Protein AF-A0A7S4BZQ1-F1 (afdb_monomer_lite)

Secondary structure (DSSP, 8-state):
-----TTHHHHHHHHHSS---SSSS--EEEEE-STTSSHHHHHHHHHHHHHHTT--EEEEETT-SEEEEEEEETTEEEEEEEETT-HHHHHHHHH---TT-EEEEESSPPP--SSS-EEEE----HHHHHHHHHHTT-EEEEPPPPPHHHHHHHHHHH-TT--HHHHHHHHHHHHHTT-

pLDDT: mean 84.88, std 12.99, range [33.81, 98.12]

Organism: Chrysotila carterae (NCBI:txid13221)

Radius of gyration: 17.88 Å; chains: 1; bounding box: 52×34×51 Å

InterPro domains:
  IPR027417 P-loop containing nucleoside triphosphate hydrolase [SSF52540] (25-108)
  IPR052980 Crinkler effector [PTHR33129] (2-179)

Foldseek 3Di:
DADDAPVLVVLLCCQPVPPQPPDQFGAEAEEEEDPPQCLVSSLVVNVVVCVVVQAWEFEEEPPDQWTWIWGDDDPDIDIDIDGPPDPVSLCCQAPPQGPPYEYEYEQDADDDHGHHYYYYYHYPDVVRCVCCCVVRVHHYDYDDHGDPVNVVVVCCVPPVPQDPVNVVVVVVVVVVVVD

Sequence (179 aa):
LLFVRDCYPPLLRRMLDSPRSSQARPASYFLTGTPGIGKTAFGLYFVCVLLAQKRSVLYQRAKMESSWLLCWEGDQAKAYEYISGSTEWRRLVNNFLDEGAWYIVDSIEPISCKYLPVLMISSPDPDISKDWVKQYSARELWMPMPSVEDLKVLKEFVSPGLTKADFDTRQDWAGASAR

Structure (mmCIF, N/CA/C/O backbone):
data_AF-A0A7S4BZQ1-F1
#
_entry.id   AF-A0A7S4BZQ1-F1
#
loop_
_atom_site.group_PDB
_atom_site.id
_atom_site.type_symbol
_atom_site.label_atom_id
_atom_site.label_alt_id
_atom_site.label_comp_id
_atom_site.label_asym_id
_atom_site.label_entity_id
_atom_site.label_seq_id
_atom_site.pdbx_PDB_ins_code
_atom_site.Cartn_x
_atom_site.Cartn_y
_atom_site.Cartn_z
_atom_site.occupancy
_atom_site.B_iso_or_equiv
_atom_site.auth_seq_id
_atom_site.auth_comp_id
_atom_site.auth_asym_id
_atom_site.auth_atom_id
_atom_site.pdbx_PDB_model_num
ATOM 1 N N . LEU A 1 1 ? -3.228 3.648 -16.821 1.00 67.69 1 LEU A N 1
ATOM 2 C CA . LEU A 1 1 ? -2.875 2.261 -17.200 1.00 67.69 1 LEU A CA 1
ATOM 3 C C . LEU A 1 1 ? -1.875 1.736 -16.176 1.00 67.69 1 LEU A C 1
ATOM 5 O O . LEU A 1 1 ? -0.969 2.486 -15.833 1.00 67.69 1 LEU A O 1
ATOM 9 N N . LEU A 1 2 ? -2.048 0.515 -15.670 1.00 84.12 2 LEU A N 1
ATOM 10 C CA . LEU A 1 2 ? -1.120 -0.114 -14.727 1.00 84.12 2 LEU A CA 1
ATOM 11 C C . LEU A 1 2 ? -0.588 -1.408 -15.346 1.00 84.12 2 LEU A C 1
ATOM 13 O O . LEU A 1 2 ? -1.378 -2.290 -15.671 1.00 84.12 2 LEU A O 1
ATOM 17 N N . PHE A 1 3 ? 0.729 -1.509 -15.526 1.00 88.44 3 PHE A N 1
ATOM 18 C CA . PHE A 1 3 ? 1.369 -2.734 -16.002 1.00 88.44 3 PHE A CA 1
ATOM 19 C C . PHE A 1 3 ? 1.536 -3.707 -14.831 1.00 88.44 3 PHE A C 1
ATOM 21 O O . PHE A 1 3 ? 2.239 -3.405 -13.864 1.00 88.44 3 PHE A O 1
ATOM 28 N N . VAL A 1 4 ? 0.857 -4.852 -14.897 1.00 91.25 4 VAL A N 1
ATOM 29 C CA . VAL A 1 4 ? 0.931 -5.892 -13.867 1.00 91.25 4 VAL A CA 1
ATOM 30 C C . VAL A 1 4 ? 2.097 -6.811 -14.202 1.00 91.25 4 VAL A C 1
ATOM 32 O O . VAL A 1 4 ? 2.031 -7.556 -15.172 1.00 91.25 4 VAL A O 1
ATOM 35 N N . ARG A 1 5 ? 3.159 -6.742 -13.397 1.00 91.88 5 ARG A N 1
ATOM 36 C CA . ARG A 1 5 ? 4.340 -7.600 -13.551 1.00 91.88 5 ARG A CA 1
ATOM 37 C C . ARG A 1 5 ? 4.051 -9.010 -13.051 1.00 91.88 5 ARG A C 1
ATOM 39 O O . ARG A 1 5 ? 3.289 -9.178 -12.095 1.00 91.88 5 ARG A O 1
ATOM 46 N N . ASP A 1 6 ? 4.759 -9.999 -13.584 1.00 91.19 6 ASP A N 1
ATOM 47 C CA . ASP A 1 6 ? 4.598 -11.410 -13.193 1.00 91.19 6 ASP A CA 1
ATOM 48 C C . ASP A 1 6 ? 4.834 -11.658 -11.694 1.00 91.19 6 ASP A C 1
ATOM 50 O O . ASP A 1 6 ? 4.264 -12.571 -11.094 1.00 91.19 6 ASP A O 1
ATOM 54 N N . CYS A 1 7 ? 5.642 -10.813 -11.046 1.00 92.25 7 CYS A N 1
ATOM 55 C CA . CYS A 1 7 ? 5.894 -10.905 -9.611 1.00 92.25 7 CYS A CA 1
ATOM 56 C C . CYS A 1 7 ? 4.752 -10.356 -8.737 1.00 92.25 7 CYS A C 1
ATOM 58 O O . CYS A 1 7 ? 4.714 -10.661 -7.542 1.00 92.25 7 CYS A O 1
ATOM 60 N N . TYR A 1 8 ? 3.807 -9.584 -9.290 1.00 95.00 8 TYR A N 1
ATOM 61 C CA . TYR A 1 8 ? 2.749 -8.937 -8.507 1.00 95.00 8 TYR A CA 1
ATOM 62 C C . TYR A 1 8 ? 1.759 -9.950 -7.906 1.00 95.00 8 TYR A C 1
ATOM 64 O O . TYR A 1 8 ? 1.552 -9.904 -6.690 1.00 95.00 8 TYR A O 1
ATOM 72 N N . PRO A 1 9 ? 1.162 -10.897 -8.664 1.00 95.00 9 PRO A N 1
ATOM 73 C CA . PRO A 1 9 ? 0.210 -11.843 -8.079 1.00 95.00 9 PRO A CA 1
ATOM 74 C C . PRO A 1 9 ? 0.811 -12.745 -6.983 1.00 95.00 9 PRO A C 1
ATOM 76 O O . PRO A 1 9 ? 0.173 -12.889 -5.938 1.00 95.00 9 PRO A O 1
ATOM 79 N N . PRO A 1 10 ? 2.026 -13.314 -7.131 1.00 94.44 10 PRO A N 1
ATOM 80 C CA . PRO A 1 10 ? 2.665 -14.071 -6.053 1.00 94.44 10 PRO A CA 1
ATOM 81 C C . PRO A 1 10 ? 2.939 -13.240 -4.792 1.00 94.44 10 PRO A C 1
ATOM 83 O O . PRO A 1 10 ? 2.713 -13.728 -3.684 1.00 94.44 10 PRO A O 1
ATOM 86 N N . LEU A 1 11 ? 3.400 -11.989 -4.936 1.00 93.75 11 LEU A N 1
ATOM 87 C CA . LEU A 1 11 ? 3.629 -11.084 -3.800 1.00 93.75 11 LEU A CA 1
ATOM 88 C C . LEU A 1 11 ? 2.327 -10.755 -3.067 1.00 93.75 11 LEU A C 1
ATOM 90 O O . LEU A 1 11 ? 2.273 -10.808 -1.840 1.00 93.75 11 LEU A O 1
ATOM 94 N N . LEU A 1 12 ? 1.268 -10.470 -3.823 1.00 95.06 12 LEU A N 1
ATOM 95 C CA . LEU A 1 12 ? -0.062 -10.211 -3.286 1.00 95.06 12 LEU A CA 1
ATOM 96 C C . LEU A 1 12 ? -0.599 -11.410 -2.491 1.00 95.06 12 LEU A C 1
ATOM 98 O O . LEU A 1 12 ? -1.056 -11.235 -1.361 1.00 95.06 12 LEU A O 1
ATOM 102 N N . ARG A 1 13 ? -0.507 -12.625 -3.049 1.00 93.31 13 ARG A N 1
ATOM 103 C CA . ARG A 1 13 ? -0.946 -13.862 -2.376 1.00 93.31 13 ARG A CA 1
ATOM 104 C C . ARG A 1 13 ? -0.258 -14.053 -1.032 1.00 93.31 13 ARG A C 1
ATOM 106 O O . ARG A 1 13 ? -0.924 -14.311 -0.039 1.00 93.31 13 ARG A O 1
ATOM 113 N N . ARG A 1 14 ? 1.057 -13.811 -0.950 1.00 90.94 14 ARG A N 1
ATOM 114 C CA . ARG A 1 14 ? 1.789 -13.884 0.329 1.00 90.94 14 ARG A CA 1
ATOM 115 C C . ARG A 1 14 ? 1.206 -12.966 1.407 1.00 90.94 14 ARG A C 1
ATOM 117 O O . ARG A 1 14 ? 1.251 -13.327 2.581 1.00 90.94 14 ARG A O 1
ATOM 124 N N . MET A 1 15 ? 0.669 -11.806 1.035 1.00 91.62 15 MET A N 1
ATOM 125 C CA . MET A 1 15 ? 0.069 -10.870 1.990 1.00 91.62 15 MET A CA 1
ATOM 126 C C . MET A 1 15 ? -1.374 -11.222 2.358 1.00 91.62 15 MET A C 1
ATOM 128 O O . MET A 1 15 ? -1.762 -11.054 3.514 1.00 91.62 15 MET A O 1
ATOM 132 N N . LEU A 1 16 ? -2.162 -11.701 1.393 1.00 89.88 16 LEU A N 1
ATOM 133 C CA . LEU A 1 16 ? -3.579 -12.015 1.589 1.00 89.88 16 LEU A CA 1
ATOM 134 C C . LEU A 1 16 ? -3.817 -13.386 2.233 1.00 89.88 16 LEU A C 1
ATOM 136 O O . LEU A 1 16 ? -4.689 -13.501 3.089 1.00 89.88 16 LEU A O 1
ATOM 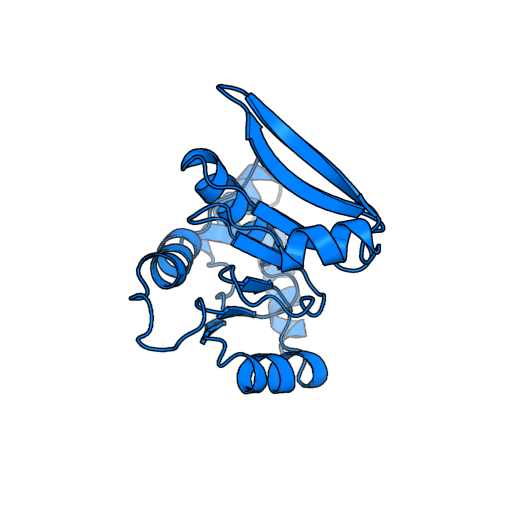140 N N . ASP A 1 17 ? -3.024 -14.391 1.862 1.00 84.19 17 ASP A N 1
ATOM 141 C CA . ASP A 1 17 ? -3.198 -15.788 2.291 1.00 84.19 17 ASP A CA 1
ATOM 142 C C . ASP A 1 17 ? -2.488 -16.085 3.617 1.00 84.19 17 ASP A C 1
ATOM 144 O O . ASP A 1 17 ? -2.544 -17.197 4.143 1.00 84.19 17 ASP A O 1
ATOM 148 N N . SER A 1 18 ? -1.776 -15.100 4.163 1.00 68.00 18 SER A N 1
ATOM 149 C CA . SER A 1 18 ? -1.100 -15.255 5.440 1.00 68.00 18 SER A CA 1
ATOM 150 C C . SER A 1 18 ? -2.133 -15.540 6.532 1.00 68.00 18 SER A C 1
ATOM 152 O O . SER A 1 18 ? -3.005 -14.697 6.762 1.00 68.00 18 SER A O 1
ATOM 154 N N . PRO A 1 19 ? -2.045 -16.694 7.226 1.00 55.91 19 PRO A N 1
ATOM 155 C CA . PRO A 1 19 ? -2.996 -17.031 8.273 1.00 55.91 19 PRO A CA 1
ATOM 156 C C . PRO A 1 19 ? -3.016 -15.899 9.293 1.00 55.91 19 PRO A C 1
ATOM 158 O O . PRO A 1 19 ? -1.947 -15.375 9.633 1.00 55.91 19 PRO A O 1
ATOM 161 N N . ARG A 1 20 ? -4.222 -15.516 9.753 1.00 54.91 20 ARG A N 1
ATOM 162 C CA . ARG A 1 20 ? -4.390 -14.605 10.893 1.00 54.91 20 ARG A CA 1
ATOM 163 C C . ARG A 1 20 ? -3.497 -15.164 11.996 1.00 54.91 20 ARG A C 1
ATOM 165 O O . ARG A 1 20 ? -3.758 -16.239 12.528 1.00 54.91 20 ARG A O 1
ATOM 172 N N . SER A 1 21 ? -2.366 -14.501 12.208 1.00 50.88 21 SER A N 1
ATOM 173 C CA . SER A 1 21 ? -1.374 -14.901 13.191 1.00 50.88 21 SER A CA 1
ATOM 174 C C . SER A 1 21 ? -2.099 -15.051 14.525 1.00 50.88 21 SER A C 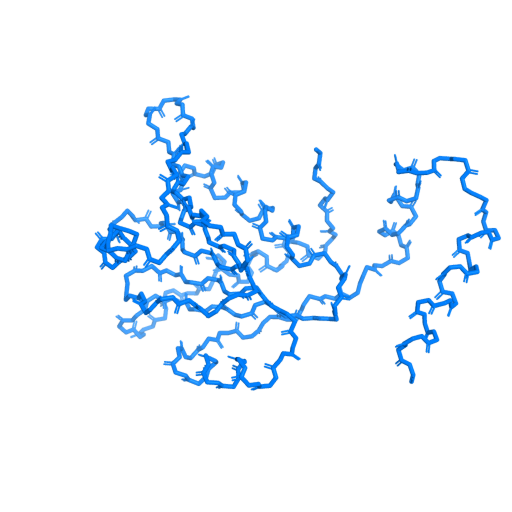1
ATOM 176 O O . SER A 1 21 ? -2.960 -14.236 14.844 1.00 50.88 21 SER A O 1
ATOM 178 N N . SER A 1 22 ? -1.762 -16.068 15.318 1.00 48.97 22 SER A N 1
ATOM 179 C CA . SER A 1 22 ? -2.248 -16.203 16.699 1.00 48.97 22 SER A CA 1
ATOM 180 C C . SER A 1 22 ? -1.817 -15.032 17.600 1.00 48.97 22 SER A C 1
ATOM 182 O O . SER A 1 22 ? -2.128 -15.008 18.789 1.00 48.97 22 SER A O 1
ATOM 184 N N . GLN A 1 23 ? -1.074 -14.064 17.056 1.00 54.75 23 GLN A N 1
ATOM 185 C CA . GLN A 1 23 ? -0.770 -12.795 17.690 1.00 54.75 23 GLN A CA 1
ATOM 186 C C . GLN A 1 23 ? -2.020 -11.916 17.788 1.00 54.75 23 GLN A C 1
ATOM 188 O O . GLN A 1 23 ? -2.825 -11.816 16.869 1.00 54.75 23 GLN A O 1
ATOM 193 N N . ALA A 1 24 ? -2.118 -11.177 18.889 1.00 63.28 24 ALA A N 1
ATOM 194 C CA . ALA A 1 24 ? -3.191 -10.224 19.165 1.00 63.28 24 ALA A CA 1
ATOM 195 C C . ALA A 1 24 ? -3.249 -9.010 18.203 1.00 63.28 24 ALA A C 1
ATOM 197 O O . ALA A 1 24 ? -3.999 -8.072 18.464 1.00 63.28 24 ALA A O 1
ATOM 198 N N . ARG A 1 25 ? -2.435 -8.975 17.135 1.00 70.81 25 ARG A N 1
ATOM 199 C CA . ARG A 1 25 ? -2.330 -7.853 16.192 1.00 70.81 25 ARG A CA 1
ATOM 200 C C . ARG A 1 25 ? -2.436 -8.322 14.733 1.00 70.81 25 ARG A C 1
ATOM 202 O O . ARG A 1 25 ? -1.950 -9.409 14.417 1.00 70.81 25 ARG A O 1
ATOM 209 N N . PRO A 1 26 ? -3.020 -7.500 13.843 1.00 81.75 26 PRO A N 1
ATOM 210 C CA . PRO A 1 26 ? -3.008 -7.736 12.401 1.00 81.75 26 PRO A CA 1
ATOM 211 C C . PRO A 1 26 ? -1.588 -7.849 11.830 1.00 81.75 26 PRO A C 1
ATOM 213 O O . PRO A 1 26 ? -0.629 -7.338 12.405 1.00 81.75 26 PRO A O 1
ATOM 216 N N . ALA A 1 27 ? -1.458 -8.502 10.673 1.00 87.25 27 ALA A N 1
ATOM 217 C CA . ALA A 1 27 ? -0.170 -8.694 10.013 1.00 87.25 27 ALA A CA 1
ATOM 218 C C . ALA A 1 27 ? 0.398 -7.380 9.446 1.00 87.25 27 ALA A C 1
ATOM 220 O O . ALA A 1 27 ? -0.307 -6.636 8.765 1.00 87.25 27 ALA A O 1
ATOM 221 N N . SER A 1 28 ? 1.695 -7.155 9.657 1.00 90.06 28 SER A N 1
ATOM 222 C CA . SER A 1 28 ? 2.451 -6.059 9.047 1.00 90.06 28 SER A CA 1
ATOM 223 C C . SER A 1 28 ? 3.424 -6.591 8.000 1.00 90.06 28 SER A C 1
ATOM 225 O O . SER A 1 28 ? 4.027 -7.652 8.181 1.00 90.06 28 SER A O 1
ATOM 227 N N . TYR A 1 29 ? 3.609 -5.837 6.922 1.00 92.88 29 TYR A N 1
ATOM 228 C CA . TYR A 1 29 ? 4.484 -6.178 5.806 1.00 92.88 29 TYR A CA 1
ATOM 229 C C . TYR A 1 29 ? 5.404 -5.015 5.470 1.00 92.88 29 TYR A C 1
ATOM 231 O O . TYR A 1 29 ? 5.009 -3.850 5.540 1.00 92.88 29 TYR A O 1
ATOM 239 N N . PHE A 1 30 ? 6.622 -5.351 5.063 1.00 93.06 30 PHE A N 1
ATOM 240 C CA . PHE A 1 30 ? 7.578 -4.405 4.510 1.00 93.06 30 PHE A CA 1
ATOM 241 C C . PHE A 1 30 ? 7.970 -4.860 3.107 1.00 93.06 30 PHE A C 1
ATOM 243 O O . PHE A 1 30 ? 8.680 -5.849 2.952 1.00 93.06 30 PHE A O 1
ATOM 250 N N . LEU A 1 31 ? 7.480 -4.167 2.080 1.00 94.00 31 LEU A N 1
ATOM 251 C CA . LEU A 1 31 ? 7.864 -4.411 0.696 1.00 94.00 31 LEU A CA 1
ATOM 252 C C . LEU A 1 31 ? 9.050 -3.528 0.321 1.00 94.00 31 LEU A C 1
ATOM 254 O O . LEU A 1 31 ? 8.934 -2.303 0.232 1.00 94.00 31 LEU A O 1
ATOM 258 N N . THR A 1 32 ? 10.164 -4.181 0.024 1.00 93.12 32 THR A N 1
ATOM 259 C CA . THR A 1 32 ? 11.429 -3.536 -0.311 1.00 93.12 32 THR A CA 1
ATOM 260 C C . THR A 1 32 ? 12.046 -4.108 -1.584 1.00 93.12 32 THR A C 1
ATOM 262 O O . THR A 1 32 ? 11.487 -4.988 -2.233 1.00 93.12 32 THR A O 1
ATOM 265 N N . GLY A 1 33 ? 13.155 -3.524 -2.018 1.00 90.06 33 GLY A N 1
ATOM 266 C CA . GLY A 1 33 ? 13.855 -3.860 -3.252 1.00 90.06 33 GLY A CA 1
ATOM 267 C C . GLY A 1 33 ? 14.650 -2.677 -3.788 1.00 90.06 33 GLY A C 1
ATOM 268 O O . GLY A 1 33 ? 14.502 -1.552 -3.297 1.00 90.06 33 GLY A O 1
ATOM 269 N N . THR A 1 34 ? 15.450 -2.898 -4.829 1.00 88.81 34 THR A N 1
ATOM 270 C CA . THR A 1 34 ? 16.288 -1.861 -5.455 1.00 88.81 34 THR A CA 1
ATOM 271 C C . THR A 1 34 ? 15.483 -0.582 -5.758 1.00 88.81 34 THR A C 1
ATOM 273 O O . THR A 1 34 ? 14.307 -0.656 -6.131 1.00 88.81 34 THR A O 1
ATOM 276 N N . PRO A 1 35 ? 16.027 0.628 -5.557 1.00 85.56 35 PRO A N 1
ATOM 277 C CA . PRO A 1 35 ? 15.354 1.858 -5.974 1.00 85.56 35 PRO A CA 1
ATOM 278 C C . PRO A 1 35 ? 14.933 1.814 -7.455 1.00 85.56 35 PRO A C 1
ATOM 280 O O . PRO A 1 35 ? 15.627 1.247 -8.289 1.00 85.56 35 PRO A O 1
ATOM 283 N N . GLY A 1 36 ? 13.767 2.376 -7.789 1.00 83.56 36 GLY A N 1
ATOM 284 C CA . GLY A 1 36 ? 13.308 2.492 -9.184 1.00 83.56 36 GLY A CA 1
ATOM 285 C C . GLY A 1 36 ? 12.638 1.258 -9.811 1.00 83.56 36 GLY A C 1
ATOM 286 O O . GLY A 1 36 ? 12.082 1.371 -10.895 1.00 83.56 36 GLY A O 1
ATOM 287 N N . ILE A 1 37 ? 12.574 0.105 -9.138 1.00 88.00 37 ILE A N 1
ATOM 288 C CA . ILE A 1 37 ? 12.015 -1.137 -9.725 1.00 88.00 37 ILE A CA 1
ATOM 289 C C . ILE A 1 37 ? 10.476 -1.196 -9.828 1.00 88.00 37 ILE A C 1
ATOM 291 O O . ILE A 1 37 ? 9.919 -2.227 -10.205 1.00 88.00 37 ILE A O 1
ATOM 295 N N . GLY A 1 38 ? 9.766 -0.134 -9.432 1.00 89.31 38 GLY A N 1
ATOM 296 C CA . GLY A 1 38 ? 8.298 -0.069 -9.491 1.00 89.31 38 GLY A CA 1
ATOM 297 C C . GLY A 1 38 ? 7.550 -0.539 -8.234 1.00 89.31 38 GLY A C 1
ATOM 298 O O . GLY A 1 38 ? 6.439 -1.049 -8.348 1.00 89.31 38 GLY A O 1
ATOM 299 N N . LYS A 1 39 ? 8.126 -0.389 -7.031 1.00 93.56 39 LYS A N 1
ATOM 300 C CA . LYS A 1 39 ? 7.464 -0.779 -5.765 1.00 93.56 39 LYS A CA 1
ATOM 301 C C . LYS A 1 39 ? 6.172 0.011 -5.512 1.00 93.56 39 LYS A C 1
ATOM 303 O O . LYS A 1 39 ? 5.150 -0.573 -5.175 1.00 93.56 39 LYS A O 1
ATOM 308 N N . THR A 1 40 ? 6.186 1.321 -5.763 1.00 93.62 40 THR A N 1
ATOM 309 C CA . THR A 1 40 ? 4.983 2.170 -5.705 1.00 93.62 40 THR A CA 1
ATOM 310 C C . THR A 1 40 ? 3.895 1.680 -6.665 1.00 93.62 40 THR A C 1
ATOM 312 O O . THR A 1 40 ? 2.725 1.653 -6.299 1.00 93.62 40 THR A O 1
ATOM 315 N N . ALA A 1 41 ? 4.262 1.228 -7.872 1.00 94.44 41 ALA A N 1
ATOM 316 C CA . ALA A 1 41 ? 3.300 0.681 -8.830 1.00 94.44 41 ALA A CA 1
ATOM 317 C C . ALA A 1 41 ? 2.653 -0.617 -8.317 1.00 94.44 41 ALA A C 1
ATOM 319 O O . ALA A 1 41 ? 1.447 -0.792 -8.472 1.00 94.44 41 ALA A O 1
ATOM 320 N N . PHE A 1 42 ? 3.411 -1.472 -7.621 1.00 95.81 42 PHE A N 1
ATOM 321 C CA . PHE A 1 42 ? 2.835 -2.609 -6.901 1.00 95.81 42 PHE A CA 1
ATOM 322 C C . PHE A 1 42 ? 1.883 -2.161 -5.780 1.00 95.81 42 PHE A C 1
ATOM 324 O O . PHE A 1 42 ? 0.812 -2.739 -5.619 1.00 95.81 42 PHE A O 1
ATOM 331 N N . GLY A 1 43 ? 2.238 -1.118 -5.023 1.00 96.25 43 GLY A N 1
ATOM 332 C CA . GLY A 1 43 ? 1.353 -0.535 -4.012 1.00 96.25 43 GLY A CA 1
ATOM 333 C C . GLY A 1 43 ? 0.001 -0.137 -4.593 1.00 96.25 43 GLY A C 1
ATOM 334 O O . GLY A 1 43 ? -1.035 -0.569 -4.098 1.00 96.25 43 GLY A O 1
ATOM 335 N N . LEU A 1 44 ? 0.009 0.600 -5.706 1.00 95.94 44 LEU A N 1
ATOM 336 C CA . LEU A 1 44 ? -1.211 0.984 -6.422 1.00 95.94 44 LEU A CA 1
ATOM 337 C C . LEU A 1 44 ? -1.964 -0.226 -6.998 1.00 95.94 44 LEU A C 1
ATOM 339 O O . LEU A 1 44 ? -3.189 -0.264 -6.923 1.00 95.94 44 LEU A O 1
ATOM 343 N N . TYR A 1 45 ? -1.255 -1.237 -7.514 1.00 97.06 45 TYR A N 1
ATOM 344 C CA . TYR A 1 45 ? -1.866 -2.510 -7.920 1.00 97.06 45 TYR A CA 1
ATOM 345 C C . TYR A 1 45 ? -2.638 -3.144 -6.763 1.00 97.06 45 TYR A C 1
ATOM 347 O O . TYR A 1 45 ? -3.788 -3.550 -6.931 1.00 97.06 45 TYR A O 1
ATOM 355 N N . PHE A 1 46 ? -2.036 -3.176 -5.575 1.00 97.50 46 PHE A N 1
ATOM 356 C CA . PHE A 1 46 ? -2.681 -3.732 -4.399 1.00 97.50 46 PHE A CA 1
ATOM 357 C C . PHE A 1 46 ? -3.913 -2.918 -3.983 1.00 97.50 46 PHE A C 1
ATOM 359 O O . PHE A 1 46 ? -4.963 -3.508 -3.733 1.00 97.50 46 PHE A O 1
ATOM 366 N N . VAL A 1 47 ? -3.835 -1.582 -4.008 1.00 97.25 47 VAL A N 1
ATOM 367 C CA . VAL A 1 47 ? -4.999 -0.703 -3.796 1.00 97.25 47 VAL A CA 1
ATOM 368 C C . VAL A 1 47 ? -6.143 -1.062 -4.748 1.00 97.25 47 VAL A C 1
ATOM 370 O O . VAL A 1 47 ? -7.272 -1.260 -4.301 1.00 97.25 47 VAL A O 1
ATOM 373 N N . CYS A 1 48 ? -5.861 -1.202 -6.047 1.00 96.06 48 CYS A N 1
ATOM 374 C CA . CYS A 1 48 ? -6.875 -1.565 -7.038 1.00 96.06 48 CYS A CA 1
ATOM 375 C C . CYS A 1 48 ? -7.525 -2.921 -6.734 1.00 96.06 48 CYS A C 1
ATOM 377 O O . CYS A 1 48 ? -8.745 -3.046 -6.834 1.00 96.06 48 CYS A O 1
ATOM 379 N N . VAL A 1 49 ? -6.735 -3.924 -6.337 1.00 96.56 49 VAL A N 1
ATOM 380 C CA . VAL A 1 49 ? -7.265 -5.244 -5.966 1.00 96.56 49 VAL A CA 1
ATOM 381 C C . VAL A 1 49 ? -8.154 -5.163 -4.724 1.00 96.56 49 VAL A C 1
ATOM 383 O O . VAL A 1 49 ? -9.232 -5.753 -4.715 1.00 96.56 49 VAL A O 1
ATOM 386 N N . LEU A 1 50 ? -7.743 -4.422 -3.693 1.00 96.62 50 LEU A N 1
ATOM 387 C CA . LEU A 1 50 ? -8.535 -4.249 -2.471 1.00 96.62 50 LEU A CA 1
ATOM 388 C C . LEU A 1 50 ? -9.869 -3.556 -2.760 1.00 96.62 50 LEU A C 1
ATOM 390 O O . LEU A 1 50 ? -10.918 -4.041 -2.340 1.00 96.62 50 LEU A O 1
ATOM 394 N N . LEU A 1 51 ? -9.851 -2.489 -3.560 1.00 95.75 51 LEU A N 1
ATOM 395 C CA . LEU A 1 51 ? -11.073 -1.802 -3.970 1.00 95.75 51 LEU A CA 1
ATOM 396 C C . LEU A 1 51 ? -11.969 -2.696 -4.833 1.00 95.75 51 LEU A C 1
ATOM 398 O O . LEU A 1 51 ? -13.184 -2.683 -4.647 1.00 95.75 51 LEU A O 1
ATOM 402 N N . ALA A 1 52 ? -11.412 -3.514 -5.729 1.00 95.00 52 ALA A N 1
ATOM 403 C CA . ALA A 1 52 ? -12.195 -4.493 -6.489 1.00 95.00 52 ALA A CA 1
ATOM 404 C C . ALA A 1 52 ? -12.871 -5.537 -5.578 1.00 95.00 52 ALA A C 1
ATOM 406 O O . ALA A 1 52 ? -13.956 -6.019 -5.890 1.00 95.00 52 ALA A O 1
ATOM 407 N N . GLN A 1 53 ? -12.268 -5.831 -4.422 1.00 94.75 53 GLN A N 1
ATOM 408 C CA . GLN A 1 53 ? -12.828 -6.679 -3.363 1.00 94.75 53 GLN A CA 1
ATOM 409 C C . GLN A 1 53 ? -13.761 -5.923 -2.399 1.00 94.75 53 GLN A C 1
ATOM 411 O O . GLN A 1 53 ? -14.149 -6.488 -1.381 1.00 94.75 53 GLN A O 1
ATOM 416 N N . LYS A 1 54 ? -14.111 -4.660 -2.691 1.00 95.06 54 LYS A N 1
ATOM 417 C CA . LYS A 1 54 ? -14.920 -3.776 -1.829 1.00 95.06 54 LYS A CA 1
ATOM 418 C C . LYS A 1 54 ? -14.302 -3.507 -0.450 1.00 95.06 54 LYS A C 1
ATOM 420 O O . LYS A 1 54 ? -15.018 -3.230 0.503 1.00 95.06 54 LYS A O 1
ATOM 425 N N . ARG A 1 55 ? -12.972 -3.557 -0.345 1.00 95.81 55 ARG A N 1
ATOM 426 C CA . ARG A 1 55 ? -12.230 -3.301 0.897 1.00 95.81 55 ARG A CA 1
ATOM 427 C C . ARG A 1 55 ? -11.695 -1.879 0.903 1.00 95.81 55 ARG A C 1
ATOM 429 O O . ARG A 1 55 ? -11.143 -1.427 -0.103 1.00 95.81 55 ARG A O 1
ATOM 436 N N . SER A 1 56 ? -11.816 -1.202 2.038 1.00 97.62 56 SER A N 1
ATOM 437 C CA . SER A 1 56 ? -11.286 0.151 2.192 1.00 97.62 56 SER A CA 1
ATOM 438 C C . SER A 1 56 ? -9.761 0.167 2.307 1.00 97.62 56 SER A C 1
ATOM 440 O O . SER A 1 56 ? -9.130 -0.772 2.802 1.00 97.62 56 SER A O 1
ATOM 442 N N . VAL A 1 57 ? -9.157 1.267 1.871 1.00 98.12 57 VAL A N 1
ATOM 443 C CA . VAL A 1 57 ? -7.715 1.490 1.918 1.00 98.12 57 VAL A CA 1
ATOM 444 C C . VAL A 1 57 ? -7.439 2.869 2.493 1.00 98.12 57 VAL A C 1
ATOM 446 O O . VAL A 1 57 ? -7.866 3.878 1.940 1.00 98.12 57 VAL A O 1
ATOM 449 N N . LEU A 1 58 ? -6.662 2.915 3.567 1.00 97.69 58 LEU A N 1
ATOM 450 C CA . LEU A 1 58 ? -5.973 4.121 4.003 1.00 97.69 58 LEU A CA 1
ATOM 451 C C . LEU A 1 58 ? -4.632 4.165 3.269 1.00 97.69 58 LEU A C 1
ATOM 453 O O . LEU A 1 58 ? -3.809 3.269 3.442 1.00 97.69 58 LEU A O 1
ATOM 457 N N . TYR A 1 59 ? -4.421 5.164 2.421 1.00 97.56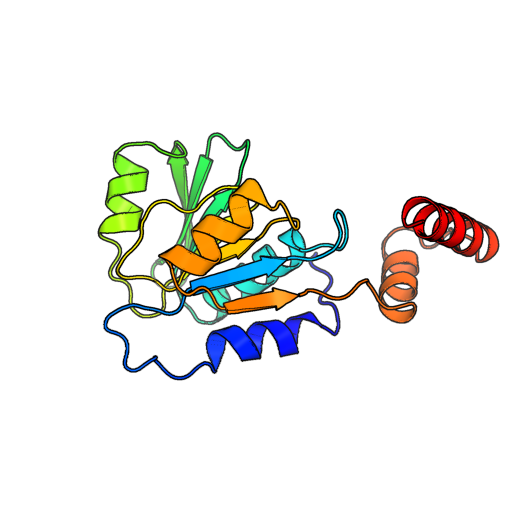 59 TYR A N 1
ATOM 458 C CA . TYR A 1 59 ? -3.210 5.319 1.622 1.00 97.56 59 TYR A CA 1
ATOM 459 C C . TYR A 1 59 ? -2.478 6.605 2.002 1.00 97.56 59 TYR A C 1
ATOM 461 O O . TYR A 1 59 ? -3.051 7.692 1.951 1.00 97.56 59 TYR A O 1
ATOM 469 N N . GLN A 1 60 ? -1.198 6.491 2.345 1.00 95.38 60 GLN A N 1
ATOM 470 C CA . GLN A 1 60 ? -0.342 7.634 2.663 1.00 95.38 60 GLN A CA 1
ATOM 471 C C . GLN A 1 60 ? 0.987 7.531 1.917 1.00 95.38 60 GLN A C 1
ATOM 473 O O . GLN A 1 60 ? 1.559 6.454 1.782 1.00 95.38 60 GLN A O 1
ATOM 478 N N . ARG A 1 61 ? 1.520 8.660 1.450 1.00 92.31 61 ARG A N 1
ATOM 479 C CA . ARG A 1 61 ? 2.807 8.698 0.751 1.00 92.31 61 ARG A CA 1
ATOM 480 C C . ARG A 1 61 ? 3.700 9.803 1.294 1.00 92.31 61 ARG A C 1
ATOM 482 O O . ARG A 1 61 ? 3.235 10.889 1.629 1.00 92.31 61 ARG A O 1
ATOM 489 N N . ALA A 1 62 ? 4.998 9.529 1.356 1.00 88.19 62 ALA A N 1
ATOM 490 C CA . ALA A 1 62 ?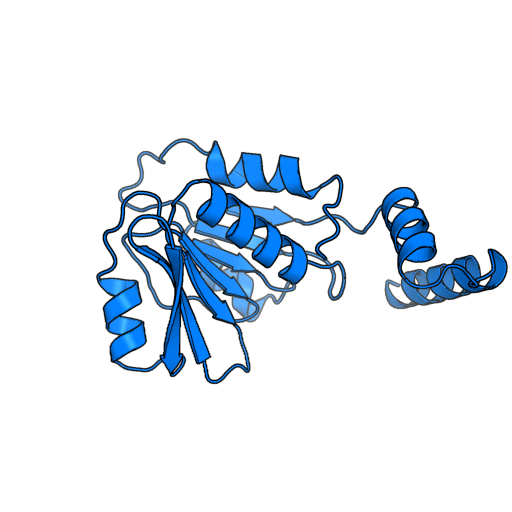 6.003 10.514 1.719 1.00 88.19 62 ALA A CA 1
ATOM 491 C C . ALA A 1 62 ? 5.993 11.708 0.768 1.00 88.19 62 ALA A C 1
ATOM 493 O O . ALA A 1 62 ? 5.772 11.560 -0.435 1.00 88.19 62 ALA A O 1
ATOM 494 N N . LYS A 1 63 ? 6.321 12.885 1.310 1.00 85.69 63 LYS A N 1
ATOM 495 C CA . LYS A 1 63 ? 6.422 14.142 0.550 1.00 85.69 63 LYS A CA 1
ATOM 496 C C . LYS A 1 63 ? 5.114 14.550 -0.145 1.00 85.69 63 LYS A C 1
ATOM 498 O O . LYS A 1 63 ? 5.146 15.373 -1.054 1.00 85.69 63 LYS A O 1
ATOM 503 N N . MET A 1 64 ? 3.981 13.985 0.274 1.00 87.25 64 MET A N 1
ATOM 504 C CA . MET A 1 64 ? 2.650 14.439 -0.111 1.00 87.25 64 MET A CA 1
ATOM 505 C C . MET A 1 64 ? 1.969 15.071 1.096 1.00 87.25 64 MET A C 1
ATOM 507 O O . MET A 1 64 ? 1.938 14.495 2.186 1.00 87.25 64 MET A O 1
ATOM 511 N N . GLU A 1 65 ? 1.401 16.255 0.883 1.00 90.38 65 GLU A N 1
ATOM 512 C CA . GLU A 1 65 ? 0.615 16.967 1.895 1.00 90.38 65 GLU A CA 1
ATOM 513 C C . GLU A 1 65 ? -0.698 16.252 2.213 1.00 90.38 65 GLU A C 1
ATOM 515 O O . GLU A 1 65 ? -1.303 16.521 3.246 1.00 90.38 65 GLU A O 1
ATOM 520 N N . SER A 1 66 ? -1.081 15.290 1.373 1.00 93.62 66 SER A N 1
ATOM 521 C CA . SER A 1 66 ? -2.351 14.588 1.443 1.00 93.62 66 SER A CA 1
ATOM 522 C C . SER A 1 66 ? -2.190 13.093 1.699 1.00 93.62 66 SER A C 1
ATOM 524 O O . SER A 1 66 ? -1.242 12.447 1.243 1.00 93.62 66 SER A O 1
ATOM 526 N N . SER A 1 67 ? -3.149 12.556 2.442 1.00 96.31 67 SER A N 1
ATOM 527 C CA . SER A 1 67 ? -3.402 11.140 2.687 1.00 96.31 67 SER A CA 1
ATOM 528 C C . SER A 1 67 ? -4.847 10.837 2.301 1.00 96.31 67 SER A C 1
ATOM 530 O O . SER A 1 67 ? -5.703 11.719 2.363 1.00 96.31 67 SER A O 1
ATOM 532 N N . TRP A 1 68 ? -5.139 9.604 1.900 1.00 97.88 68 TRP A N 1
ATOM 533 C CA . TRP A 1 68 ? -6.433 9.259 1.317 1.00 97.88 68 TRP A CA 1
ATOM 534 C C . TRP A 1 68 ? -7.085 8.081 2.022 1.00 97.88 68 TRP A C 1
ATOM 536 O O . TRP A 1 68 ? -6.437 7.073 2.295 1.00 97.88 68 TRP A O 1
ATOM 546 N N . LEU A 1 69 ? -8.390 8.182 2.249 1.00 97.75 69 LEU A N 1
ATOM 547 C CA . LEU A 1 69 ? -9.259 7.029 2.453 1.00 97.75 69 LEU A CA 1
ATOM 548 C C . LEU A 1 69 ? -9.945 6.713 1.126 1.00 97.75 69 LEU A C 1
ATOM 550 O O . LEU A 1 69 ? -10.673 7.540 0.584 1.00 97.75 69 LEU A O 1
ATOM 554 N N . LEU A 1 70 ? -9.715 5.512 0.617 1.00 97.88 70 LEU A N 1
ATOM 555 C CA . LEU A 1 70 ? -10.348 4.978 -0.579 1.00 97.88 70 LEU A CA 1
ATOM 556 C C . LEU A 1 70 ? -11.331 3.895 -0.143 1.00 97.88 70 LEU A C 1
ATOM 558 O O . LEU A 1 70 ? -10.929 2.928 0.500 1.00 97.88 70 LEU A O 1
ATOM 562 N N . CYS A 1 71 ? -12.608 4.042 -0.467 1.00 97.12 71 CYS A N 1
ATOM 563 C CA . CYS A 1 71 ? -13.650 3.114 -0.026 1.00 97.12 71 CYS A CA 1
ATOM 564 C C . CYS A 1 71 ? -14.805 3.055 -1.030 1.00 97.12 71 CYS A C 1
ATOM 566 O O . CYS A 1 71 ? -14.801 3.751 -2.047 1.00 97.12 71 CYS A O 1
ATOM 568 N N . TRP A 1 72 ? -15.789 2.201 -0.757 1.00 96.12 72 TRP A N 1
ATOM 569 C CA . TRP A 1 72 ? -17.050 2.177 -1.491 1.00 96.12 72 TRP A CA 1
ATOM 570 C C . TRP A 1 72 ? -18.180 2.729 -0.635 1.00 96.12 72 TRP A C 1
ATOM 572 O O . TRP A 1 72 ? -18.319 2.366 0.529 1.00 96.12 72 TRP A O 1
ATOM 582 N N . GLU A 1 73 ? -19.026 3.544 -1.252 1.00 94.38 73 GLU A N 1
ATOM 583 C CA . GLU A 1 73 ? -20.306 3.976 -0.700 1.00 94.38 73 GLU A CA 1
ATOM 584 C C . GLU A 1 73 ? -21.410 3.523 -1.646 1.00 94.38 73 GLU A C 1
ATOM 586 O O . GLU A 1 73 ? -21.572 4.056 -2.749 1.00 94.38 73 GLU A O 1
ATOM 591 N N . GLY A 1 74 ? -22.117 2.466 -1.242 1.00 91.94 74 GLY A N 1
ATOM 592 C CA . GLY A 1 74 ? -22.982 1.716 -2.147 1.00 91.94 74 GLY A CA 1
ATOM 593 C C . GLY A 1 74 ? -22.195 1.222 -3.366 1.00 91.94 74 GLY A C 1
ATOM 594 O O . GLY A 1 74 ? -21.175 0.540 -3.239 1.00 91.94 74 GLY A O 1
ATOM 595 N N . ASP A 1 75 ? -22.643 1.627 -4.552 1.00 92.81 75 ASP A N 1
ATOM 596 C CA . ASP A 1 75 ? -22.052 1.237 -5.836 1.00 92.81 75 ASP A CA 1
ATOM 597 C C . ASP A 1 75 ? -21.081 2.275 -6.410 1.00 92.81 75 ASP A C 1
ATOM 599 O O . ASP A 1 75 ? -20.768 2.245 -7.601 1.00 92.81 75 ASP A O 1
ATOM 603 N N . GLN A 1 76 ? -20.572 3.195 -5.587 1.00 94.62 76 GLN A N 1
ATOM 604 C CA . GLN A 1 76 ? -19.578 4.176 -6.018 1.00 94.62 76 GLN A CA 1
ATOM 605 C C . GLN A 1 76 ? -18.293 4.081 -5.202 1.00 94.62 76 GLN A C 1
ATOM 607 O O . GLN A 1 76 ? -18.322 4.108 -3.975 1.00 94.62 76 GLN A O 1
ATOM 612 N N . ALA A 1 77 ? -17.154 4.028 -5.893 1.00 93.75 77 ALA A N 1
ATOM 613 C CA . ALA A 1 77 ? -15.857 4.221 -5.261 1.00 93.75 77 ALA A CA 1
ATOM 614 C C . ALA A 1 77 ? -15.676 5.706 -4.903 1.00 93.75 77 ALA A C 1
ATOM 616 O O . ALA A 1 77 ? -15.933 6.590 -5.727 1.00 93.75 77 ALA A O 1
ATOM 617 N N . LYS A 1 78 ? -15.235 5.975 -3.676 1.00 97.06 78 LYS A N 1
ATOM 618 C CA . LYS A 1 78 ? -14.975 7.310 -3.134 1.00 97.06 78 LYS A CA 1
ATOM 619 C C . LYS A 1 78 ? -13.519 7.428 -2.708 1.00 97.06 78 LYS A C 1
ATOM 621 O O . LYS A 1 78 ? -12.894 6.451 -2.296 1.00 97.06 78 LYS A O 1
ATOM 626 N N . ALA A 1 79 ? -13.004 8.646 -2.804 1.00 97.19 79 ALA A N 1
ATOM 627 C CA . ALA A 1 79 ? -11.706 9.030 -2.284 1.00 97.19 79 ALA A CA 1
ATOM 628 C C . ALA A 1 79 ? -11.891 10.264 -1.402 1.00 97.19 79 ALA A C 1
ATOM 630 O O . ALA A 1 79 ? -12.332 11.308 -1.879 1.00 97.19 79 ALA A O 1
ATOM 631 N N . TYR A 1 80 ? -11.561 10.124 -0.124 1.00 97.00 80 TYR A N 1
ATOM 632 C CA . TYR A 1 80 ? -11.573 11.199 0.855 1.00 97.00 80 TYR A CA 1
ATOM 633 C C . TYR A 1 80 ? -10.147 11.630 1.136 1.00 97.00 80 TYR A C 1
ATOM 635 O O . TYR A 1 80 ? -9.310 10.810 1.510 1.00 97.00 80 TYR A O 1
ATOM 643 N N . GLU A 1 81 ? -9.877 12.911 0.941 1.00 97.12 81 GLU A N 1
ATOM 644 C CA . GLU A 1 81 ? -8.564 13.502 1.145 1.00 97.12 81 GLU A CA 1
ATOM 645 C C . GLU A 1 81 ? -8.452 14.104 2.548 1.00 97.12 81 GLU A C 1
ATOM 647 O O . GLU A 1 81 ? -9.357 14.787 3.030 1.00 97.12 81 GLU A O 1
ATOM 652 N N . TYR A 1 82 ? -7.322 13.849 3.196 1.00 96.50 82 TYR A N 1
ATOM 653 C CA . TYR A 1 82 ? -6.967 14.358 4.513 1.00 96.50 82 TYR A CA 1
ATOM 654 C C . TYR A 1 82 ? -5.576 14.966 4.454 1.00 96.50 82 TYR A C 1
ATOM 656 O O . TYR A 1 82 ? -4.710 14.469 3.738 1.00 96.50 82 TYR A O 1
ATOM 664 N N . ILE A 1 83 ? -5.321 15.981 5.276 1.00 94.69 83 ILE A N 1
ATOM 665 C CA . ILE A 1 83 ? -3.964 16.499 5.449 1.00 94.69 83 ILE A CA 1
ATOM 666 C C . ILE A 1 83 ? -3.106 15.415 6.123 1.00 94.69 83 ILE A C 1
ATOM 668 O O . ILE A 1 83 ? -3.441 14.896 7.194 1.00 94.69 83 ILE A O 1
ATOM 672 N N . SER A 1 84 ? -1.986 15.069 5.495 1.00 89.62 84 SER A N 1
ATOM 673 C CA . SER A 1 84 ? -1.030 14.070 5.966 1.00 89.62 84 SER A CA 1
ATOM 674 C C . SER A 1 84 ? -0.548 14.387 7.374 1.00 89.62 84 SER A C 1
ATOM 676 O O . SER A 1 84 ? 0.006 15.449 7.648 1.00 89.62 84 SER A O 1
ATOM 678 N N . GLY A 1 85 ? -0.739 13.434 8.286 1.00 86.69 85 GLY A N 1
ATOM 679 C CA . GLY A 1 85 ? -0.339 13.616 9.678 1.00 86.69 85 GLY A CA 1
ATOM 680 C C . GLY A 1 85 ? -1.133 14.703 10.405 1.00 86.69 85 GLY A C 1
ATOM 681 O O . GLY A 1 85 ? -0.641 15.228 11.401 1.00 86.69 85 GLY A O 1
ATOM 682 N N . SER A 1 86 ? -2.344 15.046 9.962 1.00 93.56 86 SER A N 1
ATOM 683 C CA . SER A 1 86 ? -3.260 15.846 10.776 1.00 93.56 86 SER A CA 1
ATOM 684 C C . SER A 1 86 ? -3.815 15.035 11.954 1.00 93.56 86 SER A C 1
ATOM 686 O O . SER A 1 86 ? -3.645 13.811 12.052 1.00 93.56 86 SER A O 1
ATOM 688 N N . THR A 1 87 ? -4.478 15.716 12.888 1.00 94.56 87 THR A N 1
ATOM 689 C CA . THR A 1 87 ? -5.163 15.055 14.008 1.00 94.56 87 THR A CA 1
ATOM 690 C C . THR A 1 87 ? -6.298 14.160 13.509 1.00 94.56 87 THR A C 1
ATOM 692 O O . THR A 1 87 ? -6.488 13.062 14.029 1.00 94.56 87 THR A O 1
ATOM 695 N N . GLU A 1 88 ? -7.018 14.595 12.479 1.00 94.81 88 GLU A N 1
ATOM 696 C CA . GLU A 1 88 ? -8.103 13.865 11.822 1.00 94.81 88 GLU A CA 1
ATOM 697 C C . GLU A 1 88 ? -7.580 12.591 11.164 1.00 94.81 88 GLU A C 1
ATOM 699 O O . GLU A 1 88 ? -8.112 11.517 11.438 1.00 94.81 88 GLU A O 1
ATOM 704 N N . TRP A 1 89 ? -6.491 12.678 10.388 1.00 94.69 89 TRP A N 1
ATOM 705 C CA . TRP A 1 89 ? -5.863 11.502 9.778 1.00 94.69 89 TRP A CA 1
ATOM 706 C C . TRP A 1 89 ? -5.410 10.487 10.832 1.00 94.69 89 TRP A C 1
ATOM 708 O O . TRP A 1 89 ? -5.724 9.301 10.741 1.00 94.69 89 TRP A O 1
ATOM 718 N N . ARG A 1 90 ? -4.732 10.949 11.894 1.00 93.25 90 ARG A N 1
ATOM 719 C CA . ARG A 1 90 ? -4.312 10.075 13.005 1.00 93.25 90 ARG A CA 1
ATOM 720 C C . ARG A 1 90 ? -5.497 9.408 13.694 1.00 93.25 90 ARG A C 1
ATOM 722 O O . ARG A 1 90 ? -5.425 8.225 14.014 1.00 93.25 90 ARG A O 1
ATOM 729 N N . ARG A 1 91 ? -6.576 10.155 13.943 1.00 92.88 91 ARG A N 1
ATOM 730 C CA . ARG A 1 91 ? -7.804 9.612 14.544 1.00 92.88 91 ARG A CA 1
ATOM 731 C C . ARG A 1 91 ? -8.460 8.584 13.636 1.00 92.88 91 ARG A C 1
ATOM 733 O O . ARG A 1 91 ? -8.916 7.571 14.152 1.00 92.88 91 ARG A O 1
ATOM 740 N N . LEU A 1 92 ? -8.478 8.825 12.326 1.00 93.75 92 LEU A N 1
ATOM 741 C CA . LEU A 1 92 ? -8.994 7.880 11.347 1.00 93.75 92 LEU A CA 1
ATOM 742 C C . LEU A 1 92 ? -8.185 6.581 11.387 1.00 93.75 92 LEU A C 1
ATOM 744 O O . LEU A 1 92 ? -8.744 5.551 11.732 1.00 93.75 92 LEU A O 1
ATOM 748 N N . VAL A 1 93 ? -6.867 6.637 11.158 1.00 91.94 93 VAL A N 1
ATOM 749 C CA . VAL A 1 93 ? -5.976 5.456 11.162 1.00 91.94 93 VAL A CA 1
ATOM 750 C C . VAL A 1 93 ? -6.075 4.653 12.464 1.00 91.94 93 VAL A C 1
ATOM 752 O O . VAL A 1 93 ? -6.066 3.422 12.437 1.00 91.94 93 VAL A O 1
ATOM 755 N N . ASN A 1 94 ? -6.191 5.333 13.608 1.00 90.25 94 ASN A N 1
ATOM 756 C CA . ASN A 1 94 ? -6.238 4.680 14.916 1.00 90.25 94 ASN A CA 1
ATOM 757 C C . ASN A 1 94 ? -7.600 4.099 15.285 1.00 90.25 94 ASN A C 1
ATOM 759 O O . ASN A 1 94 ? -7.645 3.256 16.173 1.00 90.25 94 ASN A O 1
ATOM 763 N N . ASN A 1 95 ? -8.686 4.536 14.650 1.00 89.56 95 ASN A N 1
ATOM 764 C CA . ASN A 1 95 ? -10.045 4.113 14.995 1.00 89.56 95 ASN A CA 1
ATOM 765 C C . ASN A 1 95 ? -10.790 3.497 13.803 1.00 89.56 95 ASN A C 1
ATOM 767 O O . ASN A 1 95 ? -12.003 3.318 13.870 1.00 89.56 95 ASN A O 1
ATOM 771 N N . PHE A 1 96 ? -10.096 3.198 12.704 1.00 89.25 96 PHE A N 1
ATOM 772 C CA . PHE A 1 96 ? -10.703 2.571 11.539 1.00 89.25 96 PHE A CA 1
ATOM 773 C C . PHE A 1 96 ? -10.960 1.091 11.828 1.00 89.25 96 PHE A C 1
ATOM 775 O O . PHE A 1 96 ? -10.028 0.340 12.115 1.00 89.25 96 PHE A O 1
ATOM 782 N N . LEU A 1 97 ? -12.228 0.688 11.770 1.00 82.62 97 LEU A N 1
ATOM 783 C CA . LEU A 1 97 ? -12.683 -0.649 12.168 1.00 82.62 97 LEU A CA 1
ATOM 784 C C . LEU A 1 97 ? -13.332 -1.432 11.019 1.00 82.62 97 LEU A C 1
ATOM 786 O O . LEU A 1 97 ? -13.948 -2.464 11.265 1.00 82.62 97 LEU A O 1
ATOM 790 N N . ASP A 1 98 ? -13.208 -0.954 9.780 1.00 87.94 98 ASP A N 1
ATOM 791 C CA . ASP A 1 98 ? -13.734 -1.665 8.615 1.00 87.94 98 ASP A CA 1
ATOM 792 C C . ASP A 1 98 ? -12.994 -2.998 8.421 1.00 87.94 98 ASP A C 1
ATOM 794 O O . ASP A 1 98 ? -11.761 -3.041 8.294 1.00 87.94 98 ASP A O 1
ATOM 798 N N . GLU A 1 99 ? -13.742 -4.103 8.441 1.00 85.31 99 GLU A N 1
ATOM 799 C CA . GLU A 1 99 ? -13.150 -5.433 8.404 1.00 85.31 99 GLU A CA 1
ATOM 800 C C . GLU A 1 99 ? -12.486 -5.680 7.048 1.00 85.31 99 GLU A C 1
ATOM 802 O O . GLU A 1 99 ? -13.065 -5.533 5.976 1.00 85.31 99 GLU A O 1
ATOM 807 N N . GLY A 1 100 ? -11.220 -6.091 7.095 1.00 88.69 100 GLY A N 1
ATOM 808 C CA . GLY A 1 100 ? -10.445 -6.343 5.891 1.00 88.69 100 GLY A CA 1
ATOM 809 C C . GLY A 1 100 ? -9.881 -5.082 5.242 1.00 88.69 100 GLY A C 1
ATOM 810 O O . GLY A 1 100 ? -9.193 -5.229 4.230 1.00 88.69 100 GLY A O 1
ATOM 811 N N . ALA A 1 101 ? -10.078 -3.888 5.801 1.00 95.00 101 ALA A N 1
ATOM 812 C CA . ALA A 1 101 ? -9.378 -2.700 5.332 1.00 95.00 101 ALA A CA 1
ATOM 813 C C . ALA A 1 101 ? -7.855 -2.817 5.502 1.00 95.00 101 ALA A C 1
ATOM 815 O O . ALA A 1 101 ? -7.359 -3.608 6.308 1.00 95.00 101 ALA A O 1
ATOM 816 N N . TRP A 1 102 ? -7.110 -2.032 4.726 1.00 96.38 102 TRP A N 1
ATOM 817 C CA . TRP A 1 102 ? -5.648 -1.977 4.797 1.00 96.38 102 TRP A CA 1
ATOM 818 C C . TRP A 1 102 ? -5.150 -0.565 5.007 1.00 96.38 102 TRP A C 1
ATOM 820 O O . TRP A 1 102 ? -5.708 0.392 4.471 1.00 96.38 102 TRP A O 1
ATOM 830 N N . TYR A 1 103 ? -4.029 -0.466 5.713 1.00 96.00 103 TYR A N 1
ATOM 831 C CA . TYR A 1 103 ? -3.234 0.745 5.751 1.00 96.00 103 TYR A CA 1
ATOM 832 C C . TYR A 1 103 ? -1.966 0.555 4.917 1.00 96.00 103 TYR A C 1
ATOM 834 O O . TYR A 1 103 ? -1.121 -0.281 5.228 1.00 96.00 103 TYR A O 1
ATOM 842 N N . ILE A 1 104 ? -1.847 1.300 3.823 1.00 96.81 104 ILE A N 1
ATOM 843 C CA . ILE A 1 104 ? -0.718 1.228 2.898 1.00 96.81 104 ILE A CA 1
ATOM 844 C C . ILE A 1 104 ? 0.036 2.549 2.958 1.00 96.81 104 ILE A C 1
ATOM 846 O O . ILE A 1 104 ? -0.542 3.611 2.724 1.00 96.81 104 ILE A O 1
ATOM 850 N N . VAL A 1 105 ? 1.336 2.478 3.231 1.00 94.75 105 VAL A N 1
ATOM 851 C CA . VAL A 1 105 ? 2.214 3.644 3.205 1.00 94.75 105 VAL A CA 1
ATOM 852 C C . VAL A 1 105 ? 3.340 3.480 2.192 1.00 94.75 105 VAL A C 1
ATOM 854 O O . VAL A 1 105 ? 3.916 2.401 2.054 1.00 94.75 105 VAL A O 1
ATOM 857 N N . ASP A 1 106 ? 3.670 4.560 1.491 1.00 93.81 106 ASP A N 1
ATOM 858 C CA . ASP A 1 106 ? 4.762 4.612 0.518 1.00 93.81 106 ASP A CA 1
ATOM 859 C C . ASP A 1 106 ? 5.845 5.604 0.956 1.00 93.81 106 ASP A C 1
ATOM 861 O O . ASP A 1 106 ? 5.621 6.812 1.041 1.00 93.81 106 ASP A O 1
ATOM 865 N N . SER A 1 107 ? 7.043 5.072 1.182 1.00 89.62 107 SER A N 1
ATOM 866 C CA . SER A 1 107 ? 8.294 5.772 1.476 1.00 89.62 107 SER A CA 1
ATOM 867 C C . SER A 1 107 ? 8.281 6.605 2.765 1.00 89.62 107 SER A C 1
ATOM 869 O O . SER A 1 107 ? 9.101 7.507 2.922 1.00 89.62 107 SER A O 1
ATOM 871 N N . ILE A 1 108 ? 7.352 6.323 3.681 1.00 88.38 108 ILE A N 1
ATOM 872 C CA . ILE A 1 108 ? 7.203 6.973 4.989 1.00 88.38 108 ILE A CA 1
ATOM 873 C C . ILE A 1 108 ? 6.983 5.910 6.065 1.00 88.38 108 ILE A C 1
ATOM 875 O O . ILE A 1 108 ? 6.431 4.846 5.782 1.00 88.38 108 ILE A O 1
ATOM 879 N N . GLU A 1 109 ? 7.411 6.193 7.292 1.00 86.19 109 GLU A N 1
ATOM 880 C CA . GLU A 1 109 ? 7.097 5.342 8.434 1.00 86.19 109 GLU A CA 1
ATOM 881 C C . GLU A 1 109 ? 5.583 5.380 8.734 1.00 86.19 109 GLU A C 1
ATOM 883 O O . GLU A 1 109 ? 4.998 6.467 8.833 1.00 86.19 109 GLU A O 1
ATOM 888 N N . PRO A 1 110 ? 4.917 4.220 8.876 1.00 87.06 110 PRO A N 1
ATOM 889 C CA . PRO A 1 110 ? 3.513 4.181 9.245 1.00 87.06 110 PRO A CA 1
ATOM 890 C C . PRO A 1 110 ? 3.275 4.745 10.648 1.00 87.06 110 PRO A C 1
ATOM 892 O O . PRO A 1 110 ? 3.928 4.378 11.622 1.00 87.06 110 PRO A O 1
ATOM 895 N N . ILE A 1 111 ? 2.235 5.565 10.775 1.00 87.31 111 ILE A N 1
ATOM 896 C CA . ILE A 1 111 ? 1.649 5.906 12.078 1.00 87.31 111 ILE A CA 1
ATOM 897 C C . ILE A 1 111 ? 1.233 4.606 12.784 1.00 87.31 111 ILE A C 1
ATOM 899 O O . ILE A 1 111 ? 0.674 3.713 12.148 1.00 87.31 111 ILE A O 1
ATOM 903 N N . SER A 1 112 ? 1.489 4.502 14.092 1.00 82.44 112 SER A N 1
ATOM 904 C CA . SER A 1 112 ? 1.177 3.291 14.857 1.00 82.44 112 SER A CA 1
ATOM 905 C C . SER A 1 112 ? -0.297 2.911 14.722 1.00 82.44 112 SER A C 1
ATOM 907 O O . SER A 1 112 ? -1.158 3.612 15.237 1.00 82.44 112 SER A O 1
ATOM 909 N N . CYS A 1 113 ? -0.580 1.795 14.051 1.00 84.50 113 CYS A N 1
ATOM 910 C CA . CYS A 1 113 ? -1.925 1.272 13.839 1.00 84.50 113 CYS A CA 1
ATOM 911 C C . CYS A 1 113 ? -2.045 -0.102 14.508 1.00 84.50 113 CYS A C 1
ATOM 913 O O . CYS A 1 113 ? -1.173 -0.958 14.351 1.00 84.50 113 CYS A O 1
ATOM 915 N N . LYS A 1 114 ? -3.111 -0.310 15.289 1.00 82.81 114 LYS A N 1
ATOM 916 C CA . LYS A 1 114 ? -3.325 -1.556 16.049 1.00 82.81 114 LYS A CA 1
ATOM 917 C C . LYS A 1 114 ? -4.359 -2.490 15.425 1.00 82.81 114 LYS A C 1
ATOM 919 O O . LYS A 1 114 ? -4.373 -3.665 15.774 1.00 82.81 114 LYS A O 1
ATOM 924 N N . TYR A 1 115 ? -5.218 -1.968 14.553 1.00 85.56 115 TYR A N 1
ATOM 925 C CA . TYR A 1 115 ? -6.439 -2.652 14.117 1.00 85.56 115 TYR A CA 1
ATOM 926 C C . TYR A 1 115 ? -6.413 -3.087 12.654 1.00 85.56 115 TYR A C 1
ATOM 928 O O . TYR A 1 115 ? -7.128 -4.017 12.294 1.00 85.56 115 TYR A O 1
ATOM 936 N N . LEU A 1 116 ? -5.549 -2.487 11.831 1.00 90.88 116 LEU A N 1
ATOM 937 C CA . LEU A 1 116 ? -5.440 -2.815 10.414 1.00 90.88 116 LEU A CA 1
ATOM 938 C C . LEU A 1 116 ? -4.138 -3.549 10.091 1.00 90.88 116 LEU A C 1
ATOM 940 O O . LEU A 1 116 ? -3.107 -3.254 10.701 1.00 90.88 116 LEU A O 1
ATOM 944 N N . PRO A 1 117 ? -4.149 -4.465 9.107 1.00 92.56 117 PRO A N 1
ATOM 945 C CA . PRO A 1 117 ? -2.921 -4.888 8.459 1.00 92.56 117 PRO A CA 1
ATOM 946 C C . PRO A 1 117 ? -2.249 -3.693 7.775 1.00 92.56 117 PRO A C 1
ATOM 948 O O . PRO A 1 117 ? -2.911 -2.864 7.139 1.00 92.56 117 PRO A O 1
ATOM 951 N N . VAL A 1 118 ? -0.925 -3.615 7.910 1.00 93.75 118 VAL A N 1
ATOM 952 C CA . VAL A 1 118 ? -0.125 -2.496 7.399 1.00 93.75 118 VAL A CA 1
ATOM 953 C C . VAL A 1 118 ? 0.842 -2.992 6.335 1.00 93.75 118 VAL A C 1
ATOM 955 O O . VAL A 1 118 ? 1.588 -3.942 6.568 1.00 93.75 118 VAL A O 1
ATOM 958 N N . LEU A 1 119 ? 0.870 -2.332 5.180 1.00 94.94 119 LEU A N 1
ATOM 959 C CA . LEU A 1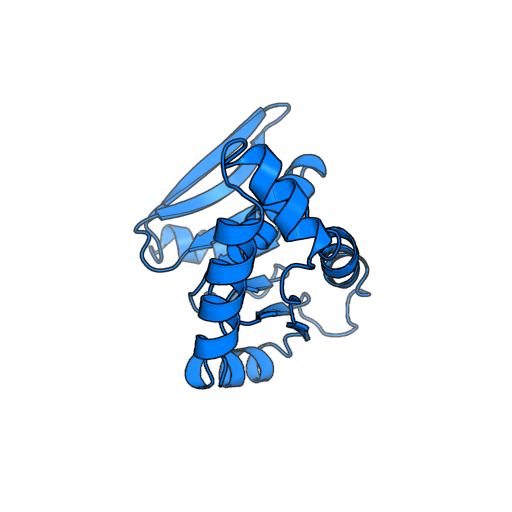 119 ? 1.924 -2.494 4.184 1.00 94.94 119 LEU A CA 1
ATOM 960 C C . LEU A 1 119 ? 2.762 -1.220 4.127 1.00 94.94 119 LEU A C 1
ATOM 962 O O . LEU A 1 119 ? 2.280 -0.173 3.702 1.00 94.94 119 LEU A O 1
ATOM 966 N N . MET A 1 120 ? 4.035 -1.338 4.481 1.00 94.19 120 MET A N 1
ATOM 967 C CA . MET A 1 120 ? 5.030 -0.310 4.219 1.00 94.19 120 MET A CA 1
ATOM 968 C C . MET A 1 120 ? 5.779 -0.633 2.929 1.00 94.19 120 MET A C 1
ATOM 970 O O . MET A 1 120 ? 6.314 -1.729 2.776 1.00 94.19 120 MET A O 1
ATOM 974 N N . ILE A 1 121 ? 5.853 0.330 2.017 1.00 94.69 121 ILE A N 1
ATOM 975 C CA . ILE A 1 121 ? 6.617 0.239 0.774 1.00 94.69 121 ILE A CA 1
ATOM 976 C C . ILE A 1 121 ? 7.784 1.208 0.882 1.00 94.69 121 ILE A C 1
ATOM 978 O O . ILE A 1 121 ? 7.564 2.402 1.028 1.00 94.69 121 ILE A O 1
ATOM 982 N N . SER A 1 122 ? 9.025 0.738 0.809 1.00 90.62 122 SER A N 1
ATOM 983 C CA . SER A 1 122 ? 10.184 1.639 0.748 1.00 90.62 122 SER A CA 1
ATOM 984 C C . SER A 1 122 ? 11.373 0.956 0.091 1.00 90.62 122 SER A C 1
ATOM 986 O O . SER A 1 122 ? 11.372 -0.249 -0.141 1.00 90.62 122 SER A O 1
ATOM 988 N N . SER A 1 123 ? 12.390 1.726 -0.277 1.00 85.50 123 SER A N 1
ATOM 989 C CA . SER A 1 123 ? 13.704 1.156 -0.592 1.00 85.50 123 SER A CA 1
ATOM 990 C C . SER A 1 123 ? 14.363 0.622 0.693 1.00 85.50 123 SER A C 1
ATOM 992 O O . SER A 1 123 ? 13.929 0.990 1.786 1.00 85.50 123 SER A O 1
ATOM 994 N N . PRO A 1 124 ? 15.385 -0.248 0.593 1.00 75.31 124 PRO A N 1
ATOM 995 C CA . PRO A 1 124 ? 16.112 -0.749 1.754 1.00 75.31 124 PRO A CA 1
ATOM 996 C C . PRO A 1 124 ? 16.920 0.392 2.377 1.00 75.31 124 PRO A C 1
ATOM 998 O O . PRO A 1 124 ? 18.070 0.627 2.025 1.00 75.31 124 PRO A O 1
ATOM 1001 N N . ASP A 1 125 ? 16.278 1.126 3.275 1.00 74.25 125 ASP A N 1
ATOM 1002 C CA . ASP A 1 125 ? 16.912 2.096 4.151 1.00 74.25 125 ASP A CA 1
ATOM 1003 C C . ASP A 1 125 ? 17.097 1.428 5.523 1.00 74.25 125 ASP A C 1
ATOM 1005 O O . ASP A 1 125 ? 16.094 1.076 6.161 1.00 74.25 125 ASP A O 1
ATOM 1009 N N . PRO A 1 126 ? 18.340 1.171 5.971 1.00 63.91 126 PRO A N 1
ATOM 1010 C CA . PRO A 1 126 ? 18.606 0.504 7.241 1.00 63.91 126 PRO A CA 1
ATOM 1011 C C . PRO A 1 126 ? 17.999 1.219 8.448 1.00 63.91 126 PRO A C 1
ATOM 1013 O O . PRO A 1 126 ? 17.635 0.535 9.407 1.00 63.91 126 PRO A O 1
ATOM 1016 N N . ASP A 1 127 ? 17.884 2.546 8.397 1.00 68.12 127 ASP A N 1
ATOM 1017 C CA . ASP A 1 127 ? 17.418 3.353 9.526 1.00 68.12 127 ASP A CA 1
ATOM 1018 C C . ASP A 1 127 ? 15.898 3.247 9.680 1.00 68.12 127 ASP A C 1
ATOM 1020 O O . ASP A 1 127 ? 15.379 3.201 10.789 1.00 68.12 127 ASP A O 1
ATOM 1024 N N . ILE A 1 128 ? 15.178 3.098 8.566 1.00 66.38 128 ILE A N 1
ATOM 1025 C CA . ILE A 1 128 ? 13.714 2.980 8.560 1.00 66.38 128 ILE A CA 1
ATOM 1026 C C . ILE A 1 128 ? 13.272 1.511 8.699 1.00 66.38 128 ILE A C 1
ATOM 1028 O O . ILE A 1 128 ? 12.290 1.189 9.368 1.00 66.38 128 ILE A O 1
ATOM 1032 N N . SER A 1 129 ? 13.996 0.585 8.064 1.00 68.00 129 SER A N 1
ATOM 1033 C CA . SER A 1 129 ? 13.597 -0.828 7.990 1.00 68.00 129 SER A CA 1
ATOM 1034 C C . SER A 1 129 ? 13.826 -1.601 9.289 1.00 68.00 129 SER A C 1
ATOM 1036 O O . SER A 1 129 ? 12.980 -2.414 9.665 1.00 68.00 129 SER A O 1
ATOM 1038 N N . LYS A 1 130 ? 14.939 -1.365 10.000 1.00 67.38 130 LYS A N 1
ATOM 1039 C CA . LYS A 1 130 ? 15.304 -2.162 11.186 1.00 67.38 130 LYS A CA 1
ATOM 1040 C C . LYS A 1 130 ? 14.321 -1.980 12.333 1.00 67.38 130 LYS A C 1
ATOM 1042 O O . LYS A 1 130 ? 13.964 -2.969 12.977 1.00 67.38 130 LYS A O 1
ATOM 1047 N N . ASP A 1 131 ? 13.890 -0.750 12.570 1.00 70.31 131 ASP A N 1
ATOM 1048 C CA . ASP A 1 131 ? 13.001 -0.438 13.683 1.00 70.31 131 ASP A CA 1
ATOM 1049 C C . ASP A 1 131 ? 11.575 -0.888 13.374 1.00 70.31 131 ASP A C 1
ATOM 1051 O O . ASP A 1 131 ? 10.961 -1.567 14.198 1.00 70.31 131 ASP A O 1
ATOM 1055 N N . TRP A 1 132 ? 11.097 -0.673 12.144 1.00 71.38 132 TRP A N 1
ATOM 1056 C CA . TRP A 1 132 ? 9.774 -1.137 11.728 1.00 71.38 132 TRP A CA 1
ATOM 1057 C C . TRP A 1 132 ? 9.645 -2.666 11.753 1.00 71.38 132 TRP A C 1
ATOM 1059 O O . TRP A 1 132 ? 8.714 -3.210 12.358 1.00 71.38 132 TRP A O 1
ATOM 1069 N N . VAL A 1 133 ? 10.594 -3.383 11.138 1.00 71.38 133 VAL A N 1
ATOM 1070 C CA . VAL A 1 133 ? 10.563 -4.853 11.071 1.00 71.38 133 VAL A CA 1
ATOM 1071 C C . VAL A 1 133 ? 10.578 -5.461 12.471 1.00 71.38 133 VAL A C 1
ATOM 1073 O O . VAL A 1 133 ? 9.795 -6.371 12.750 1.00 71.38 133 VAL A O 1
ATOM 1076 N N . LYS A 1 134 ? 11.396 -4.923 13.383 1.00 71.25 134 LYS A N 1
ATOM 1077 C CA . LYS A 1 134 ? 11.459 -5.398 14.771 1.00 71.25 134 LYS A CA 1
ATOM 1078 C C . LYS A 1 134 ? 10.212 -5.030 15.571 1.00 71.25 134 LYS A C 1
ATOM 1080 O O . LYS A 1 134 ? 9.620 -5.902 16.205 1.00 71.25 134 LYS A O 1
ATOM 1085 N N . GLN A 1 135 ? 9.798 -3.764 15.546 1.00 72.62 135 GLN A N 1
ATOM 1086 C CA . GLN A 1 135 ? 8.714 -3.255 16.391 1.00 72.62 135 GLN A CA 1
ATOM 1087 C C . GLN A 1 135 ? 7.351 -3.842 16.010 1.00 72.62 135 GLN A C 1
ATOM 1089 O O . GLN A 1 135 ? 6.520 -4.100 16.886 1.00 72.62 135 GLN A O 1
ATOM 1094 N N . TYR A 1 136 ? 7.125 -4.082 14.719 1.00 74.00 136 TYR A N 1
ATOM 1095 C CA . TYR A 1 136 ? 5.849 -4.580 14.205 1.00 74.00 136 TYR A CA 1
ATOM 1096 C C . TYR A 1 136 ? 5.892 -6.053 13.811 1.00 74.00 136 TYR A C 1
ATOM 1098 O O . TYR A 1 136 ? 4.899 -6.561 13.294 1.00 74.00 136 TYR A O 1
ATOM 1106 N N . SER A 1 137 ? 7.016 -6.746 14.060 1.00 79.69 137 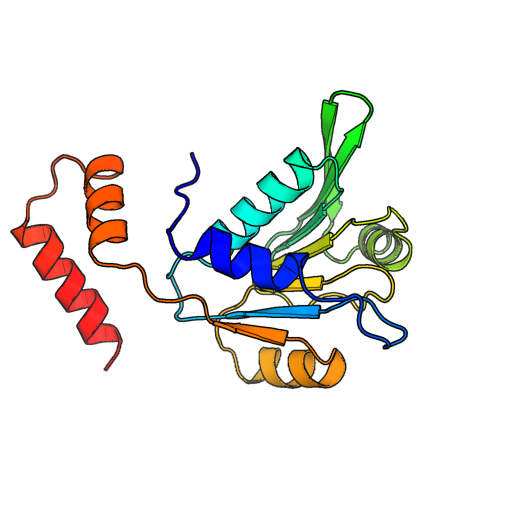SER A N 1
ATOM 1107 C CA . SER A 1 137 ? 7.244 -8.118 13.579 1.00 79.69 137 SER A CA 1
ATOM 1108 C C . SER A 1 137 ? 6.884 -8.251 12.093 1.00 79.69 137 SER A C 1
ATOM 1110 O O . SER A 1 137 ? 6.238 -9.217 11.677 1.00 79.69 137 SER A O 1
ATOM 1112 N N . ALA A 1 138 ? 7.221 -7.219 11.311 1.00 85.88 138 ALA A N 1
ATOM 1113 C CA . ALA A 1 138 ? 6.751 -7.098 9.944 1.00 85.88 138 ALA A CA 1
ATOM 1114 C C . ALA A 1 138 ? 7.422 -8.154 9.064 1.00 85.88 138 ALA A C 1
ATOM 1116 O O . ALA A 1 138 ? 8.627 -8.391 9.149 1.00 85.88 138 ALA A O 1
ATOM 1117 N N . ARG A 1 139 ? 6.637 -8.782 8.191 1.00 89.88 139 ARG A N 1
ATOM 1118 C CA . ARG A 1 139 ? 7.155 -9.732 7.208 1.00 89.88 139 ARG A CA 1
ATOM 1119 C C . ARG A 1 139 ? 7.796 -8.956 6.071 1.00 89.88 139 ARG A C 1
ATOM 1121 O O . ARG A 1 139 ? 7.112 -8.238 5.340 1.00 89.88 139 ARG A O 1
ATOM 1128 N N . GLU A 1 140 ? 9.102 -9.108 5.925 1.00 90.12 140 GLU A N 1
ATOM 1129 C CA . GLU A 1 140 ? 9.836 -8.504 4.823 1.00 90.12 140 GLU A CA 1
ATOM 1130 C C . GLU A 1 140 ? 9.579 -9.269 3.517 1.00 90.12 140 GLU A C 1
ATOM 1132 O O . GLU A 1 140 ? 9.646 -10.500 3.455 1.00 90.12 140 GLU A O 1
ATOM 1137 N N . LEU A 1 141 ? 9.254 -8.523 2.465 1.00 92.44 141 LEU A N 1
ATOM 1138 C CA . LEU A 1 141 ? 9.018 -9.007 1.115 1.00 92.44 141 LEU A CA 1
ATOM 1139 C C . LEU A 1 141 ? 9.960 -8.266 0.169 1.00 92.44 141 LEU A C 1
ATOM 1141 O O . LEU A 1 141 ? 9.924 -7.041 0.072 1.00 92.44 141 LEU A O 1
ATOM 1145 N N . TRP A 1 142 ? 10.776 -9.014 -0.568 1.00 91.75 142 TRP A N 1
ATOM 1146 C CA . TRP A 1 142 ? 11.666 -8.447 -1.575 1.00 91.75 142 TRP A CA 1
ATOM 1147 C C . TRP A 1 142 ? 11.013 -8.497 -2.956 1.00 91.75 142 TRP A C 1
ATOM 1149 O O . TRP A 1 142 ? 10.693 -9.577 -3.461 1.00 91.75 142 TRP A O 1
ATOM 1159 N N . MET A 1 143 ? 10.817 -7.337 -3.581 1.00 93.31 143 MET A N 1
ATOM 1160 C CA . MET A 1 143 ? 10.348 -7.260 -4.958 1.00 93.31 143 MET A CA 1
ATOM 1161 C C . MET A 1 143 ? 11.530 -7.459 -5.916 1.00 93.31 143 MET A C 1
ATOM 1163 O O . MET A 1 143 ? 12.515 -6.720 -5.832 1.00 93.31 143 MET A O 1
ATOM 1167 N N . PRO A 1 144 ? 11.455 -8.426 -6.845 1.00 91.00 144 PRO A N 1
ATOM 1168 C CA . PRO A 1 144 ? 12.550 -8.682 -7.768 1.00 91.00 144 PRO A CA 1
ATOM 1169 C C . PRO A 1 144 ? 12.694 -7.551 -8.794 1.00 91.00 144 PRO A C 1
ATOM 1171 O O . PRO A 1 144 ? 11.728 -6.843 -9.120 1.00 91.00 144 PRO A O 1
ATOM 1174 N N . MET A 1 145 ? 13.900 -7.426 -9.353 1.00 88.44 145 MET A N 1
ATOM 1175 C CA . MET A 1 145 ? 14.146 -6.625 -10.556 1.00 88.44 145 MET A CA 1
ATOM 1176 C C . MET A 1 145 ? 13.188 -7.047 -11.687 1.00 88.44 145 MET A C 1
ATOM 1178 O O . MET A 1 145 ? 12.798 -8.218 -11.737 1.00 88.44 145 MET A O 1
ATOM 1182 N N . PRO A 1 146 ? 12.770 -6.123 -12.570 1.00 86.12 146 PRO A N 1
ATOM 1183 C CA . PRO A 1 146 ? 12.026 -6.478 -13.779 1.00 86.12 146 PRO A CA 1
ATOM 1184 C C . PRO A 1 146 ? 12.757 -7.551 -14.588 1.00 86.12 146 PRO A C 1
ATOM 1186 O O . PRO A 1 146 ? 13.975 -7.467 -14.757 1.00 86.12 146 PRO A O 1
ATOM 1189 N N . SER A 1 147 ? 12.020 -8.553 -15.070 1.00 85.06 147 SER A N 1
ATOM 1190 C CA . SER A 1 147 ? 12.569 -9.537 -16.006 1.00 85.06 147 SER A CA 1
ATOM 1191 C C . SER A 1 147 ? 12.874 -8.878 -17.355 1.00 85.06 147 SER A C 1
ATOM 1193 O O . SER A 1 147 ? 12.398 -7.783 -17.664 1.00 85.06 147 SER A O 1
ATOM 1195 N N . VAL A 1 148 ? 13.670 -9.543 -18.191 1.00 83.25 148 VAL A N 1
ATOM 1196 C CA . VAL A 1 148 ? 13.917 -9.066 -19.560 1.00 83.25 148 VAL A CA 1
ATOM 1197 C C . VAL A 1 148 ? 12.600 -9.003 -20.343 1.00 83.25 148 VAL A C 1
ATOM 1199 O O . VAL A 1 148 ? 12.391 -8.090 -21.139 1.00 83.25 148 VAL A O 1
ATOM 1202 N N . GLU A 1 149 ? 11.696 -9.941 -20.081 1.00 84.69 149 GLU A N 1
ATOM 1203 C CA . GLU A 1 149 ? 10.355 -10.023 -20.650 1.00 84.69 149 GLU A CA 1
ATOM 1204 C C . GLU A 1 149 ? 9.488 -8.829 -20.221 1.00 84.69 149 GLU A C 1
ATOM 1206 O O . GLU A 1 149 ? 8.941 -8.155 -21.096 1.00 84.69 149 GLU A O 1
ATOM 1211 N N . ASP A 1 150 ? 9.450 -8.493 -18.920 1.00 85.19 150 ASP A N 1
ATOM 1212 C CA . ASP A 1 150 ? 8.767 -7.294 -18.397 1.00 85.19 150 ASP A CA 1
ATOM 1213 C C . ASP A 1 150 ? 9.241 -6.042 -19.155 1.00 85.19 150 ASP A C 1
ATOM 1215 O O . ASP A 1 150 ? 8.444 -5.210 -19.596 1.00 85.19 150 ASP A O 1
ATOM 1219 N N . LEU A 1 151 ? 10.561 -5.905 -19.321 1.00 83.62 151 LEU A N 1
ATOM 1220 C CA . LEU A 1 151 ? 11.158 -4.733 -19.954 1.00 83.62 151 LEU A CA 1
ATOM 1221 C C . LEU A 1 151 ? 10.883 -4.663 -21.462 1.00 83.62 151 LEU A C 1
ATOM 1223 O O . LEU A 1 151 ? 10.700 -3.563 -21.982 1.00 83.62 151 LEU A O 1
ATOM 1227 N N . LYS A 1 152 ? 10.829 -5.802 -22.164 1.00 82.50 152 LYS A N 1
ATOM 1228 C CA . LYS A 1 152 ? 10.449 -5.853 -23.587 1.00 82.50 152 LYS A CA 1
ATOM 1229 C C . LYS A 1 152 ? 9.011 -5.384 -23.791 1.00 82.50 152 LYS A C 1
ATOM 1231 O O . LYS A 1 152 ? 8.779 -4.524 -24.636 1.00 82.50 152 LYS A O 1
ATOM 1236 N N . VAL A 1 153 ? 8.077 -5.876 -22.977 1.00 84.69 153 VAL A N 1
ATOM 1237 C CA . VAL A 1 153 ? 6.667 -5.463 -23.061 1.00 84.69 153 VAL A CA 1
ATOM 1238 C C . VAL A 1 153 ? 6.522 -3.975 -22.738 1.00 84.69 153 VAL A C 1
ATOM 1240 O O . VAL A 1 153 ? 5.880 -3.239 -23.485 1.00 84.69 153 VAL A O 1
ATOM 1243 N N . LEU A 1 154 ? 7.174 -3.497 -21.672 1.00 80.62 154 LEU A N 1
ATOM 1244 C CA . LEU A 1 154 ? 7.174 -2.072 -21.323 1.00 80.62 154 LEU A CA 1
ATOM 1245 C C . LEU A 1 154 ? 7.759 -1.200 -22.439 1.00 80.62 154 LEU A C 1
ATOM 1247 O O . LEU A 1 154 ? 7.229 -0.123 -22.713 1.00 80.62 154 LEU A O 1
ATOM 1251 N N . LYS A 1 155 ? 8.826 -1.660 -23.098 1.00 79.81 155 LYS A N 1
ATOM 1252 C CA . LYS A 1 155 ? 9.435 -0.968 -24.237 1.00 79.81 155 LYS A CA 1
ATOM 1253 C C . LYS A 1 155 ? 8.444 -0.822 -25.390 1.00 79.81 155 LYS A C 1
ATOM 1255 O O . LYS A 1 155 ? 8.272 0.289 -25.882 1.00 79.81 155 LYS A O 1
ATOM 1260 N N . GLU A 1 156 ? 7.790 -1.907 -25.796 1.00 81.56 156 GLU A N 1
ATOM 1261 C CA . GLU A 1 156 ? 6.793 -1.883 -26.875 1.00 81.56 156 GLU A CA 1
ATOM 1262 C C . GLU A 1 156 ? 5.631 -0.937 -26.551 1.00 81.56 156 GLU A C 1
ATOM 1264 O O . GLU A 1 156 ? 5.169 -0.202 -27.422 1.00 81.56 156 GLU A O 1
ATOM 1269 N N . PHE A 1 157 ? 5.211 -0.894 -25.284 1.00 76.12 157 PHE A N 1
ATOM 1270 C CA . PHE A 1 157 ? 4.097 -0.058 -24.841 1.00 76.12 157 PHE A CA 1
ATOM 1271 C C . PHE A 1 157 ? 4.439 1.434 -24.721 1.00 76.12 157 PHE A C 1
ATOM 1273 O O . PHE A 1 157 ? 3.618 2.285 -25.058 1.00 76.12 157 PHE A O 1
ATOM 1280 N N . VAL A 1 158 ? 5.619 1.768 -24.191 1.00 77.25 158 VAL A N 1
ATOM 1281 C CA . VAL A 1 158 ? 5.989 3.150 -23.819 1.00 77.25 158 VAL A CA 1
ATOM 1282 C C . VAL A 1 158 ? 6.841 3.826 -24.892 1.00 77.25 158 VAL A C 1
ATOM 1284 O O . VAL A 1 158 ? 6.865 5.051 -25.003 1.00 77.25 158 VAL A O 1
ATOM 1287 N N . SER A 1 159 ? 7.585 3.057 -25.682 1.00 72.75 159 SER A N 1
ATOM 1288 C CA . SER A 1 159 ? 8.501 3.585 -26.696 1.00 72.75 159 SER A CA 1
ATOM 1289 C C . SER A 1 159 ? 8.588 2.631 -27.892 1.00 72.75 159 SER A C 1
ATOM 1291 O O . SER A 1 159 ? 9.647 2.048 -28.137 1.00 72.75 159 SER A O 1
ATOM 1293 N N . PRO A 1 160 ? 7.502 2.492 -28.676 1.00 68.31 160 PRO A N 1
ATOM 1294 C CA . PRO A 1 160 ? 7.435 1.538 -29.786 1.00 68.31 160 PRO A CA 1
ATOM 1295 C C . PRO A 1 160 ? 8.510 1.765 -30.866 1.00 68.31 160 PRO A C 1
ATOM 1297 O O . PRO A 1 160 ? 8.844 0.842 -31.599 1.00 68.31 160 PRO A O 1
ATOM 1300 N N . GLY A 1 161 ? 9.090 2.969 -30.950 1.00 71.25 161 GLY A N 1
ATOM 1301 C CA . GLY A 1 161 ? 10.172 3.306 -31.885 1.00 71.25 161 GLY A CA 1
ATOM 1302 C C . GLY A 1 161 ? 11.597 3.065 -31.370 1.00 71.25 161 GLY A C 1
ATOM 1303 O O . GLY A 1 161 ? 12.550 3.387 -32.072 1.00 71.25 161 GLY A O 1
ATOM 1304 N N . LEU A 1 162 ? 11.776 2.554 -30.148 1.00 71.75 162 LEU A N 1
ATOM 1305 C CA . LEU A 1 162 ? 13.107 2.388 -29.562 1.00 71.75 162 LEU A CA 1
ATOM 1306 C C . LEU A 1 162 ? 13.805 1.163 -30.176 1.00 71.75 162 LEU A C 1
ATOM 1308 O O . LEU A 1 162 ? 13.274 0.048 -30.136 1.00 71.75 162 LEU A O 1
ATOM 1312 N N . THR A 1 163 ? 15.006 1.323 -30.731 1.00 76.38 163 THR A N 1
ATOM 1313 C CA . THR A 1 163 ? 15.692 0.200 -31.390 1.00 76.38 163 THR A CA 1
ATOM 1314 C C . THR A 1 163 ? 16.215 -0.812 -30.365 1.00 76.38 163 THR A C 1
ATOM 1316 O O . THR A 1 163 ? 16.214 -0.571 -29.154 1.00 76.38 163 THR A O 1
ATOM 1319 N N . LYS A 1 164 ? 16.604 -2.014 -30.809 1.00 70.81 164 LYS A N 1
ATOM 1320 C CA . LYS A 1 164 ? 17.223 -3.012 -29.917 1.00 70.81 164 LYS A CA 1
ATOM 1321 C C . LYS A 1 164 ? 18.544 -2.491 -29.327 1.00 70.81 164 LYS A C 1
ATOM 1323 O O . LYS A 1 164 ? 18.741 -2.609 -28.126 1.00 70.81 164 LYS A O 1
ATOM 1328 N N . ALA A 1 165 ? 19.365 -1.819 -30.137 1.00 73.56 165 ALA A N 1
ATOM 1329 C CA . ALA A 1 165 ? 20.640 -1.240 -29.711 1.00 73.56 165 ALA A CA 1
ATOM 1330 C C . ALA A 1 165 ? 20.480 -0.168 -28.617 1.00 73.56 165 ALA A C 1
ATOM 1332 O O . ALA A 1 165 ? 21.228 -0.166 -27.640 1.00 73.56 165 ALA A O 1
ATOM 1333 N N . ASP A 1 166 ? 19.463 0.694 -28.731 1.00 70.62 166 ASP A N 1
ATOM 1334 C CA . ASP A 1 166 ? 19.160 1.702 -27.703 1.00 70.62 166 ASP A CA 1
ATOM 1335 C C . ASP A 1 166 ? 18.743 1.070 -26.371 1.00 70.62 166 ASP A C 1
ATOM 1337 O O . ASP A 1 166 ? 19.008 1.616 -25.301 1.00 70.62 166 ASP A O 1
ATOM 1341 N N . PHE A 1 167 ? 18.058 -0.073 -26.430 1.00 68.81 167 PHE A N 1
ATOM 1342 C CA . PHE A 1 167 ? 17.597 -0.787 -25.245 1.00 68.81 167 PHE A CA 1
ATOM 1343 C C . PHE A 1 167 ? 18.750 -1.503 -24.533 1.00 68.81 167 PHE A C 1
ATOM 1345 O O . PHE A 1 167 ? 18.894 -1.342 -23.322 1.00 68.81 167 PHE A O 1
ATOM 1352 N N . ASP A 1 168 ? 19.591 -2.216 -25.284 1.00 74.12 168 ASP A N 1
ATOM 1353 C CA . ASP A 1 168 ? 20.755 -2.930 -24.748 1.00 74.12 168 ASP A CA 1
ATOM 1354 C C . ASP A 1 168 ? 21.744 -1.933 -24.098 1.00 74.12 168 ASP A C 1
ATOM 1356 O O . ASP A 1 168 ? 22.136 -2.106 -22.946 1.00 74.12 168 ASP A O 1
ATOM 1360 N N . THR A 1 169 ? 22.008 -0.793 -24.754 1.00 73.12 169 THR A N 1
ATOM 1361 C CA . THR A 1 169 ? 22.853 0.292 -24.205 1.00 73.12 169 THR A CA 1
ATOM 1362 C C . THR A 1 169 ? 22.324 0.828 -22.866 1.00 73.12 169 THR A C 1
ATOM 1364 O O . THR A 1 169 ? 23.088 1.105 -21.942 1.00 73.12 169 THR A O 1
ATOM 1367 N N . ARG A 1 170 ? 20.999 0.972 -22.729 1.00 70.25 170 ARG A N 1
ATOM 1368 C CA . ARG A 1 170 ? 20.372 1.448 -21.483 1.00 70.25 170 ARG A CA 1
ATOM 1369 C C . ARG A 1 170 ? 20.351 0.378 -20.392 1.00 70.25 170 ARG A C 1
ATOM 1371 O O . ARG A 1 170 ? 20.416 0.732 -19.214 1.00 70.25 170 ARG A O 1
ATOM 1378 N N . GLN A 1 171 ? 20.265 -0.904 -20.753 1.00 67.88 171 GLN A N 1
ATOM 1379 C CA . GLN A 1 171 ? 20.442 -1.996 -19.793 1.00 67.88 171 GLN A CA 1
ATOM 1380 C C . GLN A 1 171 ? 21.863 -2.014 -19.230 1.00 67.88 171 GLN A C 1
ATOM 1382 O O . GLN A 1 171 ? 22.018 -2.171 -18.019 1.00 67.88 171 GLN A O 1
ATOM 1387 N N . ASP A 1 172 ? 22.875 -1.769 -20.062 1.00 70.25 172 ASP A N 1
ATOM 1388 C CA . ASP A 1 172 ? 24.264 -1.679 -19.608 1.00 70.25 172 ASP A CA 1
ATOM 1389 C C . ASP A 1 172 ? 24.467 -0.518 -18.625 1.00 70.25 172 ASP A C 1
ATOM 1391 O O . ASP A 1 172 ? 25.128 -0.687 -17.600 1.00 70.25 172 ASP A O 1
ATOM 1395 N N . TRP A 1 173 ? 23.832 0.638 -18.861 1.00 67.06 173 TRP A N 1
ATOM 1396 C CA . TRP A 1 173 ? 23.848 1.754 -17.903 1.00 67.06 173 TRP A CA 1
ATOM 1397 C C . TRP A 1 173 ? 23.222 1.369 -16.559 1.00 67.06 173 TRP A C 1
ATOM 1399 O O . TRP A 1 173 ? 23.790 1.653 -15.505 1.00 67.06 173 TRP A O 1
ATOM 1409 N N . ALA A 1 174 ? 22.077 0.681 -16.586 1.00 61.16 174 ALA A N 1
ATOM 1410 C CA . ALA A 1 174 ? 21.399 0.227 -15.374 1.00 61.16 174 ALA A CA 1
ATOM 1411 C C . ALA A 1 174 ? 22.197 -0.855 -14.617 1.00 61.16 174 ALA A C 1
ATOM 1413 O O . ALA A 1 174 ? 22.189 -0.870 -13.386 1.00 61.16 174 ALA A O 1
ATOM 1414 N N . GLY A 1 175 ? 22.901 -1.738 -15.334 1.00 55.06 175 GLY A N 1
ATOM 1415 C CA . GLY A 1 175 ? 23.765 -2.773 -14.759 1.00 55.06 175 GLY A CA 1
ATOM 1416 C C . GLY A 1 175 ? 25.100 -2.243 -14.227 1.00 55.06 175 GLY A C 1
ATOM 1417 O O . GLY A 1 175 ? 25.638 -2.797 -13.269 1.00 55.06 175 GLY A O 1
ATOM 1418 N N . ALA A 1 176 ? 25.620 -1.155 -14.802 1.00 48.84 176 ALA A N 1
ATOM 1419 C CA . ALA A 1 176 ? 26.840 -0.492 -14.344 1.00 48.84 176 ALA A CA 1
ATOM 1420 C C . ALA A 1 176 ? 26.627 0.326 -13.059 1.00 48.84 176 ALA A C 1
ATOM 1422 O O . ALA A 1 176 ? 27.525 0.381 -12.229 1.00 48.84 176 ALA A O 1
ATOM 1423 N N . SER A 1 177 ? 25.438 0.905 -12.847 1.00 43.47 177 SER A N 1
ATOM 1424 C CA . SER A 1 177 ? 25.089 1.601 -11.592 1.00 43.47 177 SER A CA 1
ATOM 1425 C C . SER A 1 177 ? 24.814 0.668 -10.400 1.00 43.47 177 SER A C 1
ATOM 1427 O O . SER A 1 177 ? 24.544 1.153 -9.304 1.00 43.47 177 SER A O 1
ATOM 1429 N N . ALA A 1 178 ? 24.855 -0.653 -10.602 1.00 38.66 178 ALA A N 1
ATOM 1430 C CA . ALA A 1 178 ? 24.664 -1.666 -9.562 1.00 38.66 178 ALA A CA 1
ATOM 1431 C C . ALA A 1 178 ? 25.978 -2.341 -9.108 1.00 38.66 178 ALA A C 1
ATOM 1433 O O . ALA A 1 178 ? 25.916 -3.320 -8.361 1.00 38.66 178 ALA A O 1
ATOM 1434 N N . ARG A 1 179 ? 27.141 -1.856 -9.571 1.00 33.81 179 ARG A N 1
ATOM 1435 C CA . ARG A 1 179 ? 28.477 -2.315 -9.154 1.00 33.81 179 ARG A CA 1
ATOM 1436 C C . ARG A 1 179 ? 29.193 -1.276 -8.305 1.00 33.81 179 ARG A C 1
ATOM 1438 O O . ARG A 1 179 ? 29.034 -0.074 -8.603 1.00 33.81 179 ARG A O 1
#